Protein AF-A0A660WR94-F1 (afdb_monomer_lite)

Radius of gyration: 12.08 Å; chains: 1; bounding box: 33×17×29 Å

pLDDT: mean 89.04, std 7.92, range [53.72, 94.88]

Sequence (58 aa):
PKLADILSKAGYDTVEKIASAKVEDLKKIEGIGDRTAHRVIGSAREYMRQKQQEENEQ

Structure (mmCIF, N/CA/C/O backbone):
data_AF-A0A660WR94-F1
#
_entry.id   AF-A0A660WR94-F1
#
loop_
_atom_site.group_PDB
_atom_site.id
_atom_site.type_symbol
_atom_site.label_atom_id
_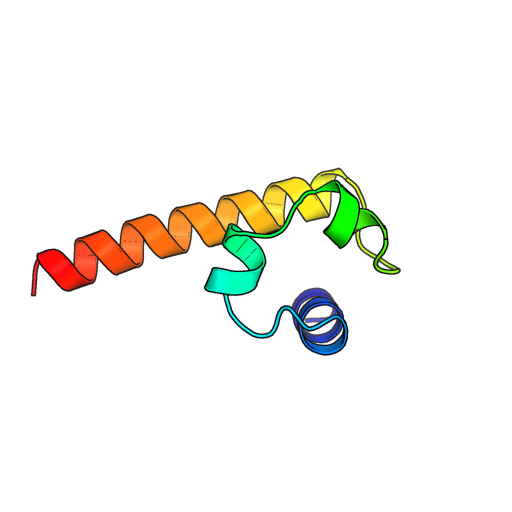atom_site.label_alt_id
_atom_site.label_comp_id
_atom_site.label_asym_id
_atom_site.label_entity_id
_atom_site.label_seq_id
_atom_site.pdbx_PDB_ins_code
_atom_site.Cartn_x
_atom_site.Cartn_y
_atom_site.Cartn_z
_atom_site.occupancy
_atom_site.B_iso_or_equiv
_atom_site.auth_seq_id
_atom_site.auth_comp_id
_atom_site.auth_asym_id
_atom_site.auth_atom_id
_atom_site.pdbx_PDB_model_num
ATOM 1 N N . PRO A 1 1 ? -1.057 11.263 -12.261 1.00 55.94 1 PRO A N 1
ATOM 2 C CA . PRO A 1 1 ? -1.444 10.115 -11.404 1.00 55.94 1 PRO A CA 1
ATOM 3 C C . PRO A 1 1 ? -0.903 8.758 -11.917 1.00 55.94 1 PRO A C 1
ATOM 5 O O . PRO A 1 1 ? -1.671 7.857 -12.188 1.00 55.94 1 PRO A O 1
ATOM 8 N N . LYS A 1 2 ? 0.424 8.580 -12.031 1.00 83.44 2 LYS A N 1
ATOM 9 C CA . LYS A 1 2 ? 1.002 7.333 -12.587 1.00 83.44 2 LYS A CA 1
ATOM 10 C C . LYS A 1 2 ? 1.065 6.176 -11.580 1.00 83.44 2 LYS A C 1
ATOM 12 O O . LYS A 1 2 ? 0.981 5.022 -11.968 1.00 83.44 2 LYS A O 1
ATOM 17 N N . LEU A 1 3 ? 1.219 6.480 -10.291 1.00 85.88 3 LEU A N 1
ATOM 18 C CA . LEU A 1 3 ? 1.476 5.469 -9.261 1.00 85.88 3 LEU A CA 1
ATOM 19 C C . LEU A 1 3 ? 0.247 4.608 -8.944 1.00 85.88 3 LEU A C 1
ATOM 21 O O . LEU A 1 3 ? 0.389 3.403 -8.794 1.00 85.88 3 LEU A O 1
ATOM 25 N N . ALA A 1 4 ? -0.942 5.214 -8.879 1.00 87.12 4 ALA A N 1
ATOM 26 C CA . ALA A 1 4 ? -2.190 4.481 -8.665 1.00 87.12 4 ALA A CA 1
ATOM 27 C C . ALA A 1 4 ? -2.461 3.504 -9.818 1.00 87.12 4 ALA A C 1
ATOM 29 O O . ALA A 1 4 ? -2.711 2.334 -9.570 1.00 87.12 4 ALA A O 1
ATOM 30 N N . ASP A 1 5 ? -2.293 3.945 -11.070 1.00 90.19 5 ASP A N 1
ATOM 31 C CA . ASP A 1 5 ? -2.429 3.069 -12.240 1.00 90.19 5 ASP A CA 1
ATOM 32 C C . ASP A 1 5 ? -1.426 1.910 -12.227 1.00 90.19 5 ASP A C 1
ATOM 34 O O . ASP A 1 5 ? -1.779 0.780 -12.550 1.00 90.19 5 ASP A O 1
ATOM 38 N N . ILE A 1 6 ? -0.170 2.178 -11.854 1.00 90.44 6 ILE A N 1
ATOM 39 C CA . ILE A 1 6 ? 0.880 1.156 -11.744 1.00 90.44 6 ILE A CA 1
ATOM 40 C C . ILE A 1 6 ? 0.517 0.114 -10.676 1.00 90.44 6 ILE A C 1
ATOM 42 O O . ILE A 1 6 ? 0.613 -1.084 -10.932 1.00 90.44 6 ILE A O 1
ATOM 46 N N . LEU A 1 7 ? 0.065 0.563 -9.503 1.00 90.12 7 LEU A N 1
ATOM 47 C CA . LEU A 1 7 ? -0.362 -0.310 -8.409 1.00 90.12 7 LEU A CA 1
ATOM 48 C C . LEU A 1 7 ? -1.584 -1.146 -8.805 1.00 90.12 7 LEU A C 1
ATOM 50 O O . LEU A 1 7 ? -1.545 -2.366 -8.660 1.00 90.12 7 LEU A O 1
ATOM 54 N N . SER A 1 8 ? -2.612 -0.530 -9.395 1.00 90.94 8 SER A N 1
ATOM 55 C CA . SER A 1 8 ? -3.802 -1.239 -9.875 1.00 90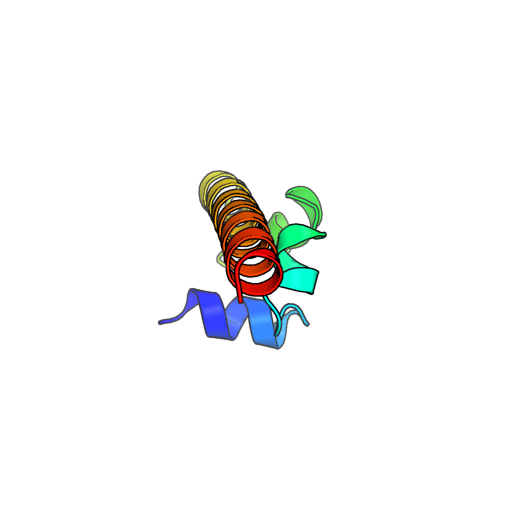.94 8 SER A CA 1
ATOM 56 C C . SER A 1 8 ? -3.460 -2.275 -10.946 1.00 90.94 8 SER A C 1
ATOM 58 O O . SER A 1 8 ? -3.934 -3.406 -10.878 1.00 90.94 8 SER A O 1
ATOM 60 N N . LYS A 1 9 ? -2.578 -1.941 -11.900 1.00 90.69 9 LYS A N 1
ATOM 61 C CA . LYS A 1 9 ? -2.086 -2.894 -12.914 1.00 90.69 9 LYS A CA 1
ATOM 62 C C . LYS A 1 9 ? -1.292 -4.051 -12.311 1.00 90.69 9 LYS A C 1
ATOM 64 O O . LYS A 1 9 ? -1.324 -5.148 -12.855 1.00 90.69 9 LYS A O 1
ATOM 69 N N . ALA A 1 10 ? -0.605 -3.816 -11.197 1.00 89.94 10 ALA A N 1
ATOM 70 C CA . ALA A 1 10 ? 0.095 -4.846 -10.437 1.00 89.94 10 ALA A CA 1
ATOM 71 C C . ALA A 1 10 ? -0.831 -5.662 -9.507 1.00 89.94 10 ALA A C 1
ATOM 73 O O . ALA A 1 10 ? -0.353 -6.552 -8.809 1.00 89.94 10 ALA A O 1
ATOM 74 N N . GLY A 1 11 ? -2.141 -5.385 -9.494 1.00 89.81 11 GLY A N 1
ATOM 75 C CA . GLY A 1 11 ? -3.135 -6.096 -8.680 1.00 89.81 11 GLY A CA 1
ATOM 76 C C . GLY A 1 11 ? -3.426 -5.461 -7.316 1.00 89.81 11 GLY A C 1
ATOM 77 O O . GLY A 1 11 ? -4.217 -6.008 -6.548 1.00 89.81 11 GLY A O 1
ATOM 78 N N . TYR A 1 12 ? -2.829 -4.304 -7.024 1.00 92.56 12 TYR A N 1
ATOM 79 C CA . TYR A 1 12 ? -3.062 -3.492 -5.827 1.00 92.56 12 TYR A CA 1
ATOM 80 C C . TYR A 1 12 ? -4.083 -2.382 -6.117 1.00 92.56 12 TYR A C 1
ATOM 82 O O . TYR A 1 12 ? -3.778 -1.194 -6.055 1.00 92.56 12 TYR A O 1
ATOM 90 N N . ASP A 1 13 ? -5.293 -2.792 -6.479 1.00 91.62 13 ASP A N 1
ATOM 91 C CA . ASP A 1 13 ? -6.436 -1.931 -6.807 1.00 91.62 13 ASP A CA 1
ATOM 92 C C . ASP A 1 13 ? -7.183 -1.393 -5.571 1.00 91.62 13 ASP A C 1
ATOM 94 O O . ASP A 1 13 ? -7.925 -0.418 -5.685 1.00 91.62 13 ASP A O 1
ATOM 98 N N . THR A 1 14 ? -6.973 -1.982 -4.387 1.00 92.06 14 THR A N 1
ATOM 99 C CA . THR A 1 14 ? -7.566 -1.515 -3.125 1.00 92.06 14 THR A CA 1
ATOM 100 C C . THR A 1 14 ? -6.518 -1.119 -2.091 1.00 92.06 14 THR A C 1
ATOM 102 O O . THR A 1 14 ? -5.402 -1.645 -2.043 1.00 92.06 14 THR A O 1
ATOM 105 N N . VAL A 1 15 ? -6.902 -0.198 -1.201 1.00 91.94 15 VAL A N 1
ATOM 106 C CA . VAL A 1 15 ? -6.039 0.272 -0.107 1.00 91.94 15 VAL A CA 1
ATOM 107 C C . VAL A 1 15 ? -5.695 -0.868 0.866 1.00 91.94 15 VAL A C 1
ATOM 109 O O . VAL A 1 15 ? -4.614 -0.872 1.446 1.00 91.94 15 VAL A O 1
ATOM 112 N N . GLU A 1 16 ? -6.551 -1.885 0.986 1.00 91.31 16 GLU A N 1
ATOM 113 C CA . GLU A 1 16 ? -6.343 -3.075 1.833 1.00 91.31 16 GLU A CA 1
ATOM 114 C C . GLU A 1 16 ? -5.197 -3.927 1.305 1.00 91.31 16 GLU A C 1
ATOM 116 O O . GLU A 1 16 ? -4.290 -4.309 2.052 1.00 91.31 16 GLU A O 1
ATOM 121 N N . LYS A 1 17 ? -5.196 -4.169 -0.009 1.00 93.25 17 LYS A N 1
ATOM 122 C CA . LYS A 1 17 ? -4.117 -4.889 -0.686 1.00 93.25 17 LYS A CA 1
ATOM 123 C C . LYS A 1 17 ? -2.803 -4.134 -0.562 1.00 93.25 17 LYS A C 1
ATOM 125 O O . LYS A 1 17 ? -1.766 -4.745 -0.338 1.00 93.25 17 LYS A O 1
ATOM 130 N N . ILE A 1 18 ? -2.840 -2.805 -0.649 1.00 93.25 18 ILE A N 1
ATOM 131 C CA . ILE A 1 18 ? -1.648 -1.969 -0.480 1.00 93.25 18 ILE A CA 1
ATOM 132 C C . ILE A 1 18 ? -1.138 -2.013 0.969 1.00 93.25 18 ILE A C 1
ATOM 134 O O . ILE A 1 18 ? 0.058 -2.176 1.196 1.00 93.25 18 ILE A O 1
ATOM 138 N N . ALA A 1 19 ? -2.020 -1.894 1.963 1.00 93.12 19 ALA A N 1
ATOM 139 C CA . ALA A 1 19 ? -1.649 -1.897 3.379 1.00 93.12 19 ALA A CA 1
ATOM 140 C C . ALA A 1 19 ? -1.063 -3.247 3.840 1.00 93.12 19 ALA A C 1
ATOM 142 O O . ALA A 1 19 ? -0.185 -3.281 4.717 1.00 93.12 19 ALA A O 1
ATOM 143 N N . SER A 1 20 ? -1.538 -4.341 3.238 1.00 93.12 20 SER A N 1
ATOM 144 C CA . SER A 1 20 ? -1.064 -5.713 3.460 1.00 93.12 20 SER A CA 1
ATOM 145 C C . SER A 1 20 ? 0.133 -6.108 2.583 1.00 93.12 20 SER A C 1
ATOM 147 O O . SER A 1 20 ? 0.787 -7.114 2.867 1.00 93.12 20 SER A O 1
ATOM 149 N N . ALA A 1 21 ? 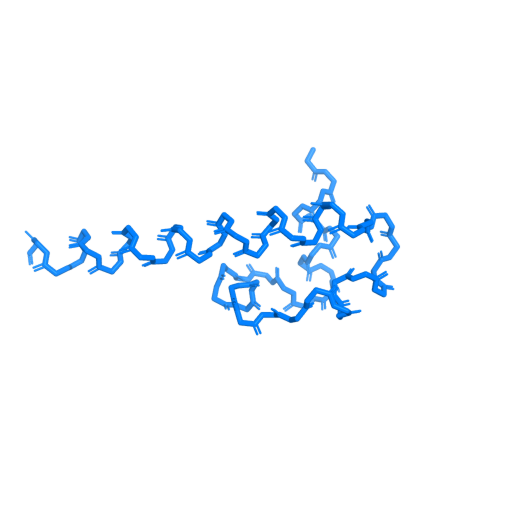0.473 -5.310 1.567 1.00 93.75 21 ALA A N 1
ATOM 150 C CA . ALA A 1 21 ? 1.621 -5.551 0.702 1.00 93.75 21 ALA A CA 1
ATOM 151 C C . ALA A 1 21 ? 2.953 -5.459 1.462 1.00 93.75 21 ALA A C 1
ATOM 153 O O . ALA A 1 21 ? 3.106 -4.721 2.442 1.00 93.75 21 ALA A O 1
ATOM 154 N N . LYS A 1 22 ? 3.962 -6.174 0.954 1.00 93.69 22 LYS A N 1
ATOM 155 C CA . LYS A 1 22 ? 5.349 -6.032 1.401 1.00 93.69 22 LYS A CA 1
ATOM 156 C C . LYS A 1 22 ? 6.079 -5.021 0.528 1.00 93.69 22 LYS A C 1
ATOM 158 O O . LYS A 1 22 ? 5.876 -4.960 -0.682 1.00 93.69 22 LYS A O 1
ATOM 163 N N . VAL A 1 23 ? 6.999 -4.285 1.146 1.00 92.88 23 VAL A N 1
ATOM 164 C CA . VAL A 1 23 ? 7.880 -3.327 0.460 1.00 92.88 23 VAL A CA 1
ATOM 165 C C . VAL A 1 23 ? 8.616 -3.997 -0.704 1.00 92.88 23 VAL A C 1
ATOM 167 O O . VAL A 1 23 ? 8.674 -3.444 -1.797 1.00 92.88 23 VAL A O 1
ATOM 170 N N . GLU A 1 24 ? 9.113 -5.215 -0.487 1.00 93.19 24 GLU A N 1
ATOM 171 C CA . GLU A 1 24 ? 9.831 -6.005 -1.492 1.00 93.19 24 GLU A CA 1
ATOM 172 C C . GLU A 1 24 ? 8.968 -6.377 -2.704 1.00 93.19 24 GLU A C 1
ATOM 174 O O . GLU A 1 24 ? 9.481 -6.442 -3.817 1.00 93.19 24 GLU A O 1
ATOM 179 N N . ASP A 1 25 ? 7.661 -6.580 -2.524 1.00 92.00 25 ASP A N 1
ATOM 180 C CA . ASP A 1 25 ? 6.759 -6.880 -3.639 1.00 92.00 25 ASP A CA 1
ATOM 181 C C . ASP A 1 25 ? 6.438 -5.621 -4.441 1.00 92.00 25 ASP A C 1
ATOM 183 O O . ASP A 1 25 ? 6.468 -5.647 -5.669 1.00 92.00 25 ASP A O 1
ATOM 187 N N . LEU A 1 26 ? 6.255 -4.486 -3.761 1.00 90.62 26 LEU A N 1
ATOM 188 C CA . LEU A 1 26 ? 6.075 -3.202 -4.435 1.00 90.62 26 LEU A CA 1
ATOM 189 C C . LEU A 1 26 ? 7.330 -2.763 -5.200 1.00 90.62 26 LEU A C 1
ATOM 191 O O . LEU A 1 26 ? 7.208 -2.186 -6.273 1.00 90.62 26 LEU A O 1
ATOM 195 N N . LYS A 1 27 ? 8.531 -3.070 -4.697 1.00 92.81 27 LYS A N 1
ATOM 196 C CA . LYS A 1 27 ? 9.812 -2.764 -5.365 1.00 92.81 27 LYS A CA 1
ATOM 197 C C . LYS A 1 27 ? 10.041 -3.536 -6.663 1.00 92.81 27 LYS A C 1
ATOM 199 O O . LYS A 1 27 ? 10.838 -3.098 -7.486 1.00 92.81 27 LYS A O 1
ATOM 204 N N . LYS A 1 28 ? 9.367 -4.674 -6.857 1.00 91.25 28 LYS A N 1
ATOM 205 C CA . LYS A 1 28 ? 9.416 -5.423 -8.126 1.00 91.25 28 LYS A CA 1
ATOM 206 C C . LYS A 1 28 ? 8.656 -4.708 -9.243 1.00 91.25 28 LYS A C 1
ATOM 208 O O . LYS A 1 28 ? 8.823 -5.059 -10.407 1.00 91.25 28 LYS A O 1
ATOM 213 N N . ILE A 1 29 ? 7.813 -3.735 -8.898 1.00 90.31 29 ILE A N 1
ATOM 214 C CA . ILE A 1 29 ? 7.010 -2.995 -9.858 1.00 90.31 29 ILE A CA 1
ATOM 215 C C . ILE A 1 29 ? 7.856 -1.880 -10.473 1.00 90.31 29 ILE A C 1
ATOM 217 O O . ILE A 1 29 ? 8.419 -1.032 -9.775 1.00 90.31 29 ILE A O 1
ATOM 221 N N . GLU A 1 30 ? 7.911 -1.857 -11.801 1.00 88.25 30 GLU A N 1
ATOM 222 C CA . GLU A 1 30 ? 8.634 -0.834 -12.545 1.00 88.25 30 GLU A CA 1
ATOM 223 C C . GLU A 1 30 ? 8.116 0.573 -12.193 1.00 88.25 30 GLU A C 1
ATOM 225 O O . GLU A 1 30 ? 6.921 0.866 -12.263 1.00 88.25 30 GLU A O 1
ATOM 230 N N . GLY A 1 31 ? 9.029 1.453 -11.776 1.00 87.81 31 GLY A N 1
ATOM 231 C CA . GLY A 1 31 ? 8.704 2.814 -11.339 1.00 87.81 31 GLY A CA 1
ATOM 232 C C . GLY A 1 31 ? 8.418 2.970 -9.840 1.00 87.81 31 GLY A C 1
ATOM 233 O O . GLY A 1 31 ? 8.216 4.102 -9.388 1.00 87.81 31 GLY A O 1
ATOM 234 N N . ILE A 1 32 ? 8.451 1.893 -9.045 1.00 90.44 32 ILE A N 1
ATOM 235 C CA . ILE A 1 32 ? 8.340 1.958 -7.582 1.00 90.44 32 ILE A CA 1
ATOM 236 C C . ILE A 1 32 ? 9.691 1.648 -6.930 1.00 90.44 32 ILE A C 1
ATOM 238 O O . ILE A 1 32 ? 10.141 0.512 -6.860 1.00 90.44 32 ILE A O 1
ATOM 242 N N . GLY A 1 33 ? 10.331 2.691 -6.400 1.00 91.00 33 GLY A N 1
ATOM 243 C CA . GLY A 1 33 ? 11.524 2.555 -5.564 1.00 91.00 33 GLY A CA 1
ATOM 244 C C . GLY A 1 33 ? 11.199 2.328 -4.085 1.00 91.00 33 GLY A C 1
ATOM 245 O O . GLY A 1 33 ? 10.067 2.518 -3.639 1.00 91.00 33 GLY A O 1
ATOM 246 N N . ASP A 1 34 ? 12.231 2.015 -3.303 1.00 92.69 34 ASP A N 1
ATOM 247 C CA . ASP A 1 34 ? 12.136 1.691 -1.872 1.00 92.69 34 ASP A CA 1
ATOM 248 C C . ASP A 1 34 ? 11.401 2.765 -1.046 1.00 92.69 34 ASP A C 1
ATOM 250 O O . ASP A 1 34 ? 10.445 2.477 -0.322 1.00 92.69 34 ASP A O 1
ATOM 254 N N . ARG A 1 35 ? 11.765 4.038 -1.247 1.00 92.62 35 ARG A N 1
ATOM 255 C CA . ARG A 1 35 ? 11.106 5.182 -0.598 1.00 92.62 35 ARG A CA 1
ATOM 256 C C . ARG A 1 35 ? 9.619 5.275 -0.955 1.00 92.62 35 ARG A C 1
ATOM 258 O O . ARG A 1 35 ? 8.803 5.628 -0.104 1.00 92.62 35 ARG A O 1
ATOM 265 N N . THR A 1 36 ? 9.256 4.985 -2.205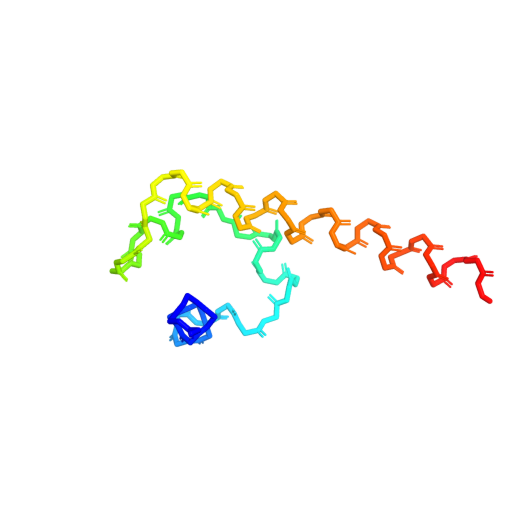 1.00 92.19 36 THR A N 1
ATOM 266 C CA . THR A 1 36 ? 7.857 5.028 -2.652 1.00 92.19 36 THR A CA 1
ATOM 267 C C . THR A 1 36 ? 7.068 3.878 -2.044 1.00 92.19 36 THR A C 1
ATOM 269 O O . THR A 1 36 ? 5.988 4.125 -1.518 1.00 92.19 36 THR A O 1
ATOM 272 N N . ALA A 1 37 ? 7.618 2.663 -2.045 1.00 93.06 37 ALA A N 1
ATOM 273 C CA . ALA A 1 37 ? 6.985 1.490 -1.452 1.00 93.06 37 ALA A CA 1
ATOM 274 C C . ALA A 1 37 ? 6.671 1.701 0.039 1.00 93.06 37 ALA A C 1
ATOM 276 O O . ALA A 1 37 ? 5.524 1.539 0.454 1.00 93.06 37 ALA A O 1
ATOM 277 N N . HIS A 1 38 ? 7.652 2.159 0.825 1.00 94.69 38 HIS A N 1
ATOM 278 C CA . HIS A 1 38 ? 7.450 2.466 2.244 1.00 94.69 38 HIS A CA 1
ATOM 279 C C . HIS A 1 38 ? 6.366 3.521 2.466 1.00 94.69 38 HIS A C 1
ATOM 281 O O . HIS A 1 38 ? 5.479 3.337 3.299 1.00 94.69 38 HIS A O 1
ATOM 287 N N . ARG A 1 39 ? 6.413 4.619 1.701 1.00 93.44 39 ARG A N 1
ATOM 288 C CA . ARG A 1 39 ? 5.437 5.706 1.821 1.00 93.44 39 ARG A CA 1
ATOM 289 C C . ARG A 1 39 ? 4.024 5.233 1.496 1.00 93.44 39 ARG A C 1
ATOM 291 O O . ARG A 1 39 ? 3.104 5.533 2.243 1.00 93.44 39 ARG A O 1
ATOM 298 N N . VAL A 1 40 ? 3.861 4.485 0.409 1.00 92.56 40 VAL A N 1
ATOM 299 C CA . VAL A 1 40 ? 2.563 3.980 -0.055 1.00 92.56 40 VAL A CA 1
ATOM 300 C C . VAL A 1 40 ? 1.941 3.026 0.966 1.00 92.56 40 VAL A C 1
ATOM 302 O O . VAL A 1 40 ? 0.786 3.214 1.337 1.00 92.56 40 VAL A O 1
ATOM 305 N N . ILE A 1 41 ? 2.710 2.058 1.475 1.00 93.81 41 ILE A N 1
ATOM 306 C CA . ILE A 1 41 ? 2.234 1.120 2.506 1.00 93.81 41 ILE A CA 1
ATOM 307 C C . ILE A 1 41 ? 1.886 1.871 3.795 1.00 93.81 41 ILE A C 1
ATOM 309 O O . ILE A 1 41 ? 0.848 1.611 4.400 1.00 93.81 41 ILE A O 1
ATOM 313 N N . GLY A 1 42 ? 2.734 2.819 4.207 1.00 94.62 42 GLY A N 1
ATOM 314 C CA . GLY A 1 42 ? 2.498 3.645 5.390 1.00 94.62 42 GLY A CA 1
ATOM 315 C C . GLY A 1 42 ? 1.197 4.439 5.285 1.00 94.62 42 GLY A C 1
ATOM 316 O O . GLY A 1 42 ? 0.345 4.327 6.163 1.00 94.62 42 GLY A O 1
ATOM 317 N N . SER A 1 43 ? 1.007 5.165 4.181 1.00 93.75 43 SER A N 1
ATOM 318 C CA . SER A 1 43 ? -0.218 5.924 3.916 1.00 93.75 43 SER A CA 1
ATOM 319 C C . SER A 1 43 ? -1.456 5.030 3.831 1.00 93.75 43 SER A C 1
ATOM 321 O O . SER A 1 43 ? -2.500 5.397 4.356 1.00 93.75 43 SER A O 1
ATOM 323 N N . ALA A 1 44 ? -1.352 3.846 3.223 1.00 93.56 44 ALA A N 1
ATOM 324 C CA . ALA A 1 44 ? -2.467 2.906 3.152 1.00 93.56 44 ALA A CA 1
ATOM 325 C C . ALA A 1 44 ? -2.870 2.375 4.538 1.00 93.56 44 ALA A C 1
ATOM 327 O O . ALA A 1 44 ? -4.055 2.287 4.848 1.00 93.56 44 ALA A O 1
ATOM 328 N N . ARG A 1 45 ? -1.895 2.065 5.402 1.00 94.00 45 ARG A N 1
ATOM 329 C CA . ARG A 1 45 ? -2.148 1.624 6.785 1.00 94.00 45 ARG A CA 1
ATOM 330 C C . ARG A 1 45 ? -2.733 2.728 7.659 1.00 94.00 45 ARG A C 1
ATOM 332 O O . ARG A 1 45 ? -3.609 2.451 8.469 1.00 94.00 45 ARG A O 1
ATOM 339 N N . GLU A 1 46 ? -2.243 3.954 7.508 1.00 94.88 46 GLU A N 1
ATOM 340 C CA . GLU A 1 46 ? -2.807 5.143 8.159 1.00 94.88 46 GLU A CA 1
ATOM 341 C C . GLU A 1 46 ? -4.268 5.342 7.765 1.00 94.88 46 GLU A C 1
ATOM 343 O O . GLU A 1 46 ? -5.129 5.412 8.637 1.00 94.88 46 GLU A O 1
ATOM 348 N N . TYR A 1 47 ? -4.548 5.341 6.460 1.00 92.56 47 TYR A N 1
ATOM 349 C CA . TYR A 1 47 ? -5.903 5.482 5.938 1.00 92.56 47 TYR A CA 1
ATOM 350 C C . TYR A 1 47 ? -6.836 4.393 6.474 1.00 92.56 47 TYR A C 1
ATOM 352 O O . TYR A 1 47 ? -7.952 4.687 6.878 1.00 92.56 47 TYR A O 1
ATOM 360 N N . MET A 1 48 ? -6.368 3.143 6.547 1.00 90.00 48 MET A N 1
ATOM 361 C CA . MET A 1 48 ? -7.150 2.050 7.130 1.00 90.00 48 MET A CA 1
ATOM 362 C C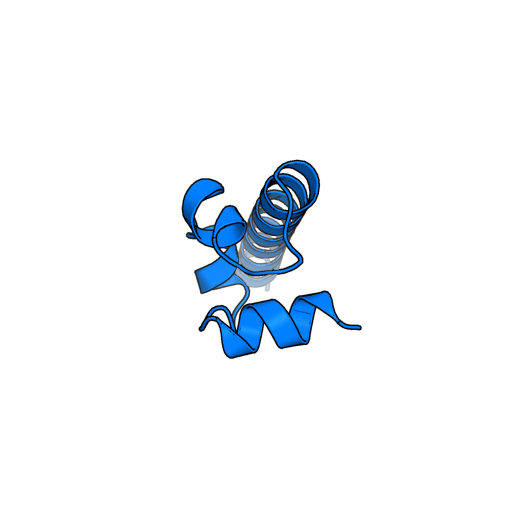 . MET A 1 48 ? -7.468 2.249 8.601 1.00 90.00 48 MET A C 1
ATOM 364 O O . MET A 1 48 ? -8.590 1.988 9.019 1.00 90.00 48 MET A O 1
ATOM 368 N N . ARG A 1 49 ? -6.495 2.711 9.392 1.00 90.69 49 ARG A N 1
ATOM 369 C CA . ARG A 1 49 ? -6.739 3.007 10.805 1.00 90.69 49 ARG A CA 1
ATOM 370 C C . ARG A 1 49 ? -7.762 4.121 10.970 1.00 90.69 49 ARG A C 1
ATOM 372 O O . ARG A 1 49 ? -8.659 3.966 11.786 1.00 90.69 49 ARG A O 1
ATOM 379 N N . GLN A 1 50 ? -7.643 5.188 10.184 1.00 91.06 50 GLN A N 1
ATOM 380 C CA . GLN A 1 50 ? -8.593 6.302 10.206 1.00 91.06 50 GLN A CA 1
ATOM 381 C C . GLN A 1 50 ? -9.988 5.834 9.795 1.00 91.06 50 GLN A C 1
ATOM 383 O O . GLN A 1 50 ? -10.933 6.026 10.544 1.00 91.06 50 GLN A O 1
ATOM 388 N N . LYS A 1 51 ? -10.104 5.105 8.680 1.00 89.50 51 LYS A N 1
ATOM 389 C CA . LYS A 1 51 ? -11.382 4.569 8.196 1.00 89.50 51 LYS A CA 1
ATOM 390 C C . LYS A 1 51 ? -12.047 3.633 9.211 1.00 89.50 51 LYS A C 1
ATOM 392 O O . LYS A 1 51 ? -13.246 3.722 9.419 1.00 89.50 51 LYS A O 1
ATOM 397 N N . GLN A 1 52 ? -11.270 2.774 9.875 1.00 85.00 52 GLN A N 1
ATOM 398 C CA . GLN A 1 52 ? -11.761 1.886 10.935 1.00 85.00 52 GLN A CA 1
ATOM 399 C C . GLN A 1 52 ? -12.224 2.662 12.181 1.00 85.00 52 GLN A C 1
ATOM 401 O O . GLN A 1 52 ? -13.174 2.251 12.837 1.00 85.00 52 GLN A O 1
ATOM 406 N N . GLN A 1 53 ? -11.539 3.754 12.535 1.00 83.50 53 GLN A N 1
ATOM 407 C CA . GLN A 1 53 ? -11.936 4.623 13.647 1.00 83.50 53 GLN A CA 1
ATOM 408 C C . GLN A 1 53 ? -13.212 5.397 13.311 1.00 83.50 53 GLN A C 1
ATOM 410 O O . GLN A 1 53 ? -14.142 5.385 14.107 1.00 83.50 53 GLN A O 1
ATOM 415 N N . GLU A 1 54 ? -13.293 5.974 12.111 1.00 83.38 54 GLU A N 1
ATOM 416 C CA . GLU A 1 54 ? -14.481 6.674 11.614 1.00 83.38 54 GLU A CA 1
ATOM 417 C C . GLU A 1 54 ? -15.703 5.747 11.523 1.00 83.38 54 GLU A C 1
ATOM 419 O O . GLU A 1 54 ? -16.795 6.148 11.908 1.00 83.38 54 GLU A O 1
ATOM 424 N N . GLU A 1 55 ? -15.533 4.503 11.059 1.00 79.12 55 GLU A N 1
ATOM 425 C CA . GLU A 1 55 ? -16.613 3.504 11.014 1.00 79.12 55 GLU A CA 1
ATOM 426 C C . GLU A 1 55 ? -17.069 3.048 12.409 1.00 79.12 55 GLU A C 1
ATOM 428 O O . GLU A 1 55 ? -18.235 2.712 12.582 1.00 79.12 55 GLU A O 1
ATOM 433 N N . ASN A 1 56 ? -16.184 3.041 13.411 1.00 73.25 56 ASN A N 1
ATOM 434 C CA . ASN A 1 56 ? -16.538 2.676 14.788 1.00 73.25 56 ASN A CA 1
ATOM 435 C C . ASN A 1 56 ? -17.199 3.824 15.576 1.00 73.25 56 ASN A C 1
ATOM 437 O O . ASN A 1 56 ? -17.759 3.581 16.645 1.00 73.25 56 ASN A O 1
ATOM 441 N N . GLU A 1 57 ? -17.090 5.059 15.088 1.00 71.81 57 GLU A N 1
ATOM 442 C CA . GLU A 1 57 ? -17.653 6.266 15.705 1.00 71.81 57 GLU A CA 1
ATOM 443 C C . GLU A 1 57 ? -19.007 6.686 15.090 1.00 71.81 57 GLU A C 1
ATOM 445 O O . GLU A 1 57 ? -19.583 7.686 15.528 1.00 71.81 57 GLU A O 1
ATOM 450 N N . GLN A 1 58 ? -19.525 5.930 14.109 1.00 53.72 58 GLN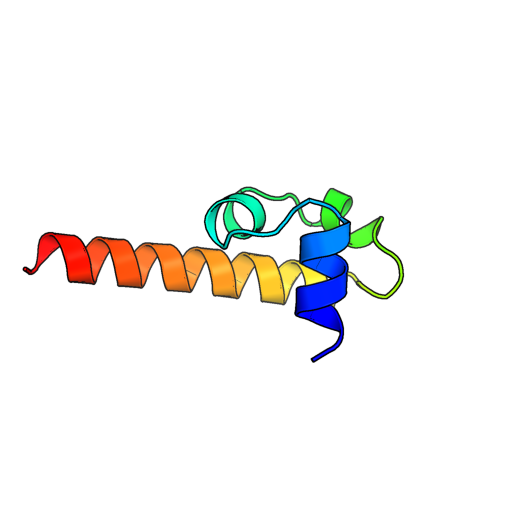 A N 1
ATOM 451 C CA . GLN A 1 58 ? -20.798 6.177 13.409 1.00 53.72 58 GLN A CA 1
ATOM 452 C C . GLN A 1 58 ? -21.950 5.276 13.868 1.00 53.72 58 GLN A C 1
ATOM 454 O O . GLN A 1 58 ? -21.724 4.074 14.130 1.00 53.72 58 GLN A O 1
#

Secondary structure (DSSP, 8-state):
-HHHHHHHHTT--SHHHHHH--HHHHHTSTT--HHHHHHHHHHHHHHHHHHHHHHHT-

Foldseek 3Di:
DVLQVQCVVLVNVDLVSLLPDDLVSQCVGPPDDSVNSVVSNVVSVVVVVVVVVVVVVD